Protein AF-A0A821DPU4-F1 (afdb_monomer_lite)

Secondary structure (DSSP, 8-state):
---TT--HHHHHHHHHHHHHHH-TT--HHHHHHHHHHHS-HHHHHHHHHH--SSHHHHHHHHHHHHHHHHHHHHHHTTTSSSSSS---------------

Foldseek 3Di:
DADPPHQLVVVLVVLLVVCCVVPVPDAQVVSVVSSLVPDDPQLNVQLVVVPDPGSVSSSVRSNVSVVVVVVVVVVVVVPPPPPPDDPPPPDDDDDDDDDD

Radius of gyration: 26.65 Å; chains: 1; bounding box: 71×39×68 Å

Organism: NCBI:txid392032

Structure (mmCIF, N/CA/C/O backbone):
data_AF-A0A821DPU4-F1
#
_entry.id   AF-A0A821DPU4-F1
#
loop_
_atom_site.group_PDB
_atom_site.id
_atom_site.type_symbol
_atom_site.label_atom_id
_atom_site.label_alt_id
_atom_site.label_comp_id
_atom_site.label_asym_id
_atom_site.label_entity_id
_atom_site.label_seq_id
_atom_site.pdbx_PDB_ins_code
_atom_site.Cartn_x
_atom_site.Cartn_y
_atom_site.Cartn_z
_atom_site.occupancy
_atom_site.B_iso_or_equiv
_atom_site.auth_seq_id
_atom_site.auth_comp_id
_atom_site.auth_asym_id
_atom_site.auth_atom_id
_atom_site.pdbx_PDB_model_num
ATOM 1 N N . GLN A 1 1 ? -8.098 -5.406 -5.291 1.00 72.38 1 GLN A N 1
ATOM 2 C CA . GLN A 1 1 ? -8.798 -4.582 -4.285 1.00 72.38 1 GLN A CA 1
ATOM 3 C C . GLN A 1 1 ? -8.564 -5.191 -2.917 1.00 72.38 1 GLN A C 1
ATOM 5 O O . GLN A 1 1 ? -8.569 -6.413 -2.822 1.00 72.38 1 GLN A O 1
ATOM 10 N N . GLN A 1 2 ? -8.335 -4.338 -1.922 1.00 77.75 2 GLN A N 1
ATOM 11 C CA . GLN A 1 2 ? -8.257 -4.647 -0.501 1.00 77.75 2 GLN A CA 1
ATOM 12 C C . GLN A 1 2 ? -9.609 -5.202 -0.049 1.00 77.75 2 GLN A C 1
ATOM 14 O O . GLN A 1 2 ? -10.659 -4.656 -0.401 1.00 77.75 2 GLN A O 1
ATOM 19 N N . ARG A 1 3 ? -9.599 -6.314 0.686 1.00 80.31 3 ARG A N 1
ATOM 20 C CA . ARG A 1 3 ? -10.829 -6.907 1.234 1.00 80.31 3 ARG A CA 1
ATOM 21 C C . ARG A 1 3 ? -11.318 -6.105 2.448 1.00 80.31 3 ARG A C 1
ATOM 23 O O . ARG A 1 3 ? -10.541 -5.390 3.066 1.00 80.31 3 ARG A O 1
ATOM 30 N N . ILE A 1 4 ? -12.601 -6.255 2.796 1.00 70.69 4 ILE A N 1
ATOM 31 C CA . ILE A 1 4 ? -13.296 -5.459 3.834 1.00 70.69 4 ILE A CA 1
ATOM 32 C C . ILE A 1 4 ? -12.568 -5.477 5.192 1.00 70.69 4 ILE A C 1
ATOM 34 O O . ILE A 1 4 ? -12.540 -4.453 5.863 1.00 70.69 4 ILE A O 1
ATOM 38 N N . ASP A 1 5 ? -11.913 -6.588 5.539 1.00 74.81 5 ASP A N 1
ATOM 39 C CA . ASP A 1 5 ? -11.181 -6.755 6.804 1.00 74.81 5 ASP A CA 1
ATOM 40 C C . ASP A 1 5 ? -9.682 -7.033 6.609 1.00 74.81 5 ASP A C 1
ATOM 42 O O . ASP A 1 5 ? -8.993 -7.450 7.540 1.00 74.81 5 ASP A O 1
ATOM 46 N N . GLU A 1 6 ? -9.163 -6.861 5.392 1.00 82.50 6 GLU A N 1
ATOM 47 C CA . GLU A 1 6 ? -7.749 -7.107 5.113 1.00 82.50 6 GLU A CA 1
ATOM 48 C C . GLU A 1 6 ? -6.904 -5.934 5.622 1.00 82.50 6 GLU A C 1
ATOM 50 O O . GLU A 1 6 ? -7.084 -4.805 5.145 1.00 82.50 6 GLU A O 1
ATOM 55 N N . PRO A 1 7 ? -5.957 -6.173 6.549 1.00 85.62 7 PRO A N 1
ATOM 56 C CA . PRO A 1 7 ? -5.053 -5.134 7.014 1.00 85.62 7 PRO A CA 1
ATOM 57 C C . PRO A 1 7 ? -4.263 -4.551 5.848 1.00 85.62 7 PRO A C 1
ATOM 59 O O . PRO A 1 7 ? -3.774 -5.289 4.987 1.00 85.62 7 PRO A O 1
ATOM 62 N N . VAL A 1 8 ? -4.034 -3.237 5.856 1.00 88.38 8 VAL A N 1
ATOM 63 C CA . VAL A 1 8 ? -3.320 -2.589 4.744 1.00 88.38 8 VAL A CA 1
ATOM 64 C C . VAL A 1 8 ? -1.910 -3.152 4.512 1.00 88.38 8 VAL A C 1
ATOM 66 O O . VAL A 1 8 ? -1.390 -3.120 3.399 1.00 88.38 8 VAL A O 1
ATOM 69 N N . ASN A 1 9 ? -1.304 -3.738 5.546 1.00 90.38 9 ASN A N 1
ATOM 70 C CA . ASN A 1 9 ? -0.026 -4.443 5.452 1.00 90.38 9 ASN A CA 1
ATOM 71 C C . ASN A 1 9 ? -0.056 -5.674 4.556 1.00 90.38 9 ASN A C 1
ATOM 73 O O . ASN A 1 9 ? 0.904 -5.916 3.820 1.00 90.38 9 ASN A O 1
ATOM 77 N N . GLU A 1 10 ? -1.117 -6.466 4.665 1.00 90.62 10 GLU A N 1
ATOM 78 C CA . GLU A 1 10 ? -1.268 -7.700 3.899 1.00 90.62 10 GLU A CA 1
ATOM 79 C C . GLU A 1 10 ? -1.520 -7.345 2.438 1.00 90.62 10 GLU A C 1
ATOM 81 O O . GLU A 1 10 ? -0.740 -7.751 1.573 1.00 90.62 10 GLU A O 1
ATOM 86 N N . TYR A 1 11 ? -2.458 -6.422 2.205 1.00 91.50 11 TYR A N 1
ATOM 87 C CA . TYR A 1 11 ? -2.730 -5.865 0.884 1.00 91.50 11 TYR A CA 1
ATOM 88 C C . TYR A 1 11 ? -1.463 -5.299 0.222 1.00 91.50 11 TYR A C 1
ATOM 90 O O . TYR A 1 11 ? -1.126 -5.656 -0.908 1.00 91.50 11 TYR A O 1
ATOM 98 N N . TYR A 1 12 ? -0.706 -4.457 0.934 1.00 93.62 12 TYR A N 1
ATOM 99 C CA . TYR A 1 12 ? 0.552 -3.900 0.434 1.00 93.62 12 TYR A CA 1
ATOM 100 C C . TYR A 1 12 ? 1.550 -4.993 0.042 1.00 93.62 12 TYR A C 1
ATOM 102 O O . TYR A 1 12 ? 2.147 -4.944 -1.034 1.00 93.62 12 TYR A O 1
ATOM 110 N N . THR A 1 13 ? 1.730 -5.989 0.910 1.00 93.81 13 THR A N 1
ATOM 111 C CA . THR A 1 13 ? 2.682 -7.079 0.679 1.00 93.81 13 THR A CA 1
ATOM 112 C C . THR A 1 13 ? 2.320 -7.877 -0.568 1.00 93.81 13 THR A C 1
ATOM 114 O O . THR A 1 13 ? 3.205 -8.234 -1.349 1.00 93.81 13 THR A O 1
ATOM 117 N N . ASP A 1 14 ? 1.034 -8.133 -0.778 1.00 93.00 14 ASP A N 1
ATOM 118 C CA . ASP A 1 14 ? 0.551 -8.878 -1.933 1.00 93.00 14 ASP A CA 1
ATOM 119 C C . ASP A 1 14 ? 0.717 -8.090 -3.232 1.00 93.00 14 ASP A C 1
ATOM 121 O O . ASP A 1 14 ? 1.230 -8.639 -4.210 1.00 93.00 14 ASP A O 1
ATOM 125 N N . ILE A 1 15 ? 0.420 -6.787 -3.233 1.00 92.94 15 ILE A N 1
ATOM 126 C CA . ILE A 1 15 ? 0.689 -5.930 -4.394 1.00 92.94 15 ILE A CA 1
ATOM 127 C C . ILE A 1 15 ? 2.190 -5.872 -4.700 1.00 92.94 15 ILE A C 1
ATOM 129 O O . ILE A 1 15 ? 2.573 -6.046 -5.853 1.00 92.94 15 ILE A O 1
ATOM 133 N N . MET A 1 16 ? 3.066 -5.721 -3.701 1.00 94.44 16 MET A N 1
ATOM 134 C CA . MET A 1 16 ? 4.518 -5.710 -3.936 1.00 94.44 16 MET A CA 1
ATOM 135 C C . MET A 1 16 ? 5.034 -7.030 -4.520 1.00 94.44 16 MET A C 1
ATOM 137 O O . MET A 1 16 ? 5.893 -7.020 -5.405 1.00 94.44 16 MET A O 1
ATOM 141 N N . LYS A 1 17 ? 4.508 -8.173 -4.060 1.00 94.88 17 LYS A N 1
ATOM 142 C CA . LYS A 1 17 ? 4.827 -9.485 -4.643 1.00 94.88 17 LYS A CA 1
ATOM 143 C C . LYS A 1 17 ? 4.367 -9.569 -6.095 1.00 94.88 17 LYS A C 1
ATOM 145 O O . LYS A 1 17 ? 5.141 -10.017 -6.935 1.00 94.88 17 LYS A O 1
ATOM 150 N N . LEU A 1 18 ? 3.145 -9.128 -6.393 1.00 93.62 18 LEU A N 1
ATOM 151 C CA . LEU A 1 18 ? 2.606 -9.130 -7.753 1.00 93.62 18 LEU A CA 1
ATOM 152 C C . LEU A 1 18 ? 3.416 -8.225 -8.680 1.00 93.62 18 LEU A C 1
ATOM 154 O O . LEU A 1 18 ? 3.810 -8.677 -9.752 1.00 93.62 18 LEU A O 1
ATOM 158 N N . CYS A 1 19 ? 3.745 -7.006 -8.245 1.00 93.25 19 CYS A N 1
ATOM 159 C CA . CYS A 1 19 ? 4.627 -6.107 -8.984 1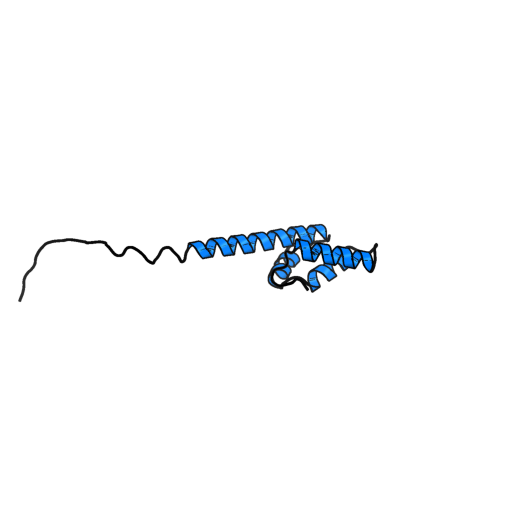.00 93.25 19 CYS A CA 1
ATOM 160 C C . CYS A 1 19 ? 5.948 -6.805 -9.312 1.00 93.25 19 CYS A C 1
ATOM 162 O O . CYS A 1 19 ? 6.324 -6.845 -10.472 1.00 93.25 19 CYS A O 1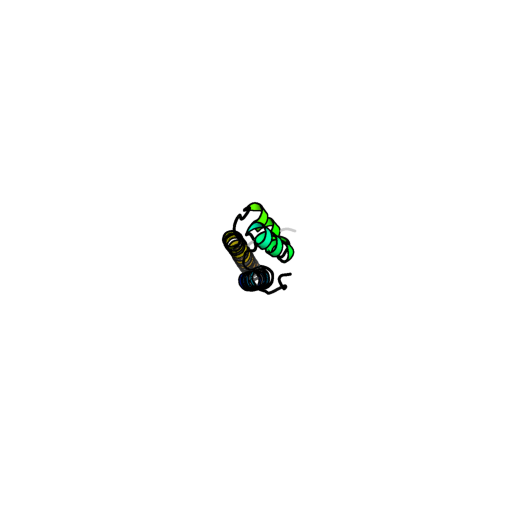
ATOM 164 N N . LYS A 1 20 ? 6.589 -7.454 -8.330 1.00 93.44 20 LYS A N 1
ATOM 165 C CA . LYS A 1 20 ? 7.852 -8.179 -8.535 1.00 93.44 20 LYS A CA 1
ATOM 166 C C . LYS A 1 20 ? 7.737 -9.373 -9.493 1.00 93.44 20 LYS A C 1
ATOM 168 O O . LYS A 1 20 ? 8.708 -9.691 -10.170 1.00 93.44 20 LYS A O 1
ATOM 173 N N . ILE A 1 21 ? 6.598 -10.068 -9.511 1.00 95.62 21 ILE A N 1
ATOM 174 C CA . ILE A 1 21 ? 6.354 -11.203 -10.418 1.00 95.62 21 ILE A CA 1
ATOM 175 C C . ILE A 1 21 ? 6.164 -10.716 -11.857 1.00 95.62 21 ILE A C 1
ATOM 177 O O . ILE A 1 21 ? 6.662 -11.352 -12.782 1.00 95.62 21 ILE A O 1
ATOM 181 N N . VAL A 1 22 ? 5.428 -9.618 -12.040 1.00 93.75 22 VAL A N 1
ATOM 182 C CA . VAL A 1 22 ? 5.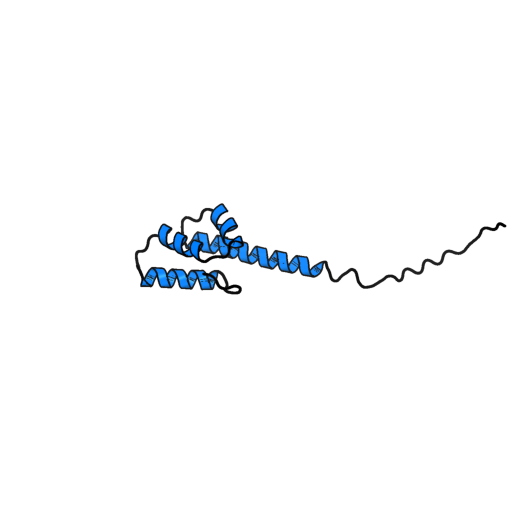125 -9.052 -13.361 1.00 93.75 22 VAL A CA 1
ATOM 183 C C . VAL A 1 22 ? 6.340 -8.331 -13.940 1.00 93.75 22 VAL A C 1
ATOM 185 O O . VAL A 1 22 ? 6.683 -8.546 -15.098 1.00 93.75 22 VAL A O 1
ATOM 188 N N . ASP A 1 23 ? 6.981 -7.493 -13.132 1.00 92.69 23 ASP A N 1
ATOM 189 C CA . ASP A 1 23 ? 8.153 -6.707 -13.495 1.00 92.69 23 ASP A CA 1
ATOM 190 C C . ASP A 1 23 ? 9.018 -6.437 -12.242 1.00 92.69 23 ASP A C 1
ATOM 192 O O . ASP A 1 23 ? 8.689 -5.577 -11.415 1.00 92.69 23 ASP A O 1
ATOM 196 N N . PRO A 1 24 ? 10.139 -7.164 -12.072 1.00 92.94 24 PRO A N 1
ATOM 197 C CA . PRO A 1 24 ? 11.056 -6.969 -10.952 1.00 92.94 24 PRO A CA 1
ATOM 198 C C . PRO A 1 24 ? 11.601 -5.540 -10.822 1.00 92.94 24 PRO A C 1
ATOM 200 O O . PRO A 1 24 ? 11.873 -5.108 -9.699 1.00 92.94 24 PRO A O 1
ATOM 203 N N . ASP A 1 25 ? 11.720 -4.819 -11.939 1.00 93.25 25 ASP A N 1
ATOM 204 C CA . ASP A 1 25 ? 12.293 -3.473 -12.020 1.00 93.25 25 ASP A CA 1
ATOM 205 C C . ASP A 1 25 ? 11.210 -2.387 -12.126 1.00 93.25 25 ASP A C 1
ATOM 207 O O . ASP A 1 25 ? 11.499 -1.228 -12.439 1.00 93.25 25 ASP A O 1
ATOM 211 N N . MET A 1 26 ? 9.957 -2.739 -11.807 1.00 93.44 26 MET A N 1
ATOM 212 C CA . MET A 1 26 ? 8.831 -1.815 -11.843 1.00 93.44 26 MET A CA 1
ATOM 213 C C . MET A 1 26 ? 9.133 -0.558 -11.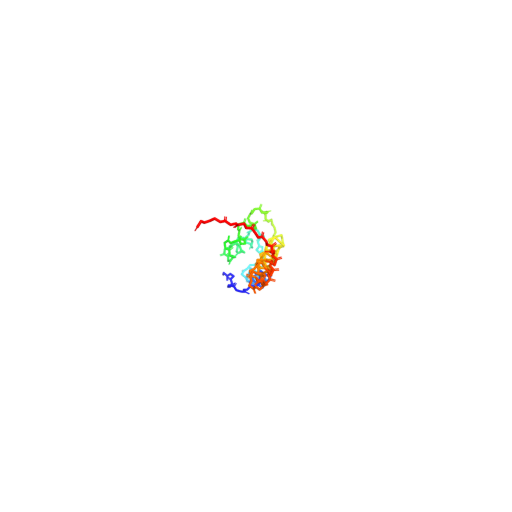022 1.00 93.44 26 MET A C 1
ATOM 215 O O . MET A 1 26 ? 9.481 -0.624 -9.837 1.00 93.44 26 MET A O 1
ATOM 219 N N . ILE A 1 27 ? 8.955 0.603 -11.647 1.00 94.69 27 ILE A N 1
ATOM 220 C CA . ILE A 1 27 ? 9.207 1.892 -11.007 1.00 94.69 27 ILE A CA 1
ATOM 221 C C . ILE A 1 27 ? 8.194 2.176 -9.894 1.00 94.69 27 ILE A C 1
ATOM 223 O O . ILE A 1 27 ? 7.036 1.754 -9.937 1.00 94.69 27 ILE A O 1
ATOM 227 N N . ASP A 1 28 ? 8.622 2.955 -8.906 1.00 93.25 28 ASP A N 1
ATOM 228 C CA . ASP A 1 28 ? 7.822 3.262 -7.718 1.00 93.25 28 ASP A CA 1
ATOM 229 C C . ASP A 1 28 ? 6.499 3.963 -8.038 1.00 93.25 28 ASP A C 1
ATOM 231 O O . ASP A 1 28 ? 5.487 3.671 -7.407 1.00 93.25 28 ASP A O 1
ATOM 235 N N . VAL A 1 29 ? 6.471 4.808 -9.071 1.00 93.50 29 VAL A N 1
ATOM 236 C CA . VAL A 1 29 ? 5.241 5.471 -9.532 1.00 93.50 29 VAL A CA 1
ATOM 237 C C . VAL A 1 29 ? 4.183 4.446 -9.954 1.00 93.50 29 VAL A C 1
ATOM 239 O O . VAL A 1 29 ? 3.028 4.556 -9.552 1.00 93.50 29 VAL A O 1
ATOM 242 N N . SER A 1 30 ? 4.574 3.417 -10.708 1.00 93.19 30 SER A N 1
ATOM 243 C CA . SER A 1 30 ? 3.664 2.354 -11.150 1.00 93.19 30 SER A CA 1
ATOM 244 C C . SER A 1 30 ? 3.215 1.468 -9.988 1.00 93.19 30 SER A C 1
ATOM 246 O O . SER A 1 30 ? 2.046 1.103 -9.900 1.00 93.19 30 SER A O 1
ATOM 248 N N . LYS A 1 31 ? 4.114 1.169 -9.043 1.00 93.56 31 LYS A N 1
ATOM 249 C CA . LYS A 1 31 ? 3.763 0.442 -7.812 1.00 93.56 31 LYS A CA 1
ATOM 250 C C . LYS A 1 31 ? 2.723 1.201 -6.985 1.00 93.56 31 LYS A C 1
ATOM 252 O O . LYS A 1 31 ? 1.763 0.604 -6.504 1.00 93.56 31 LYS A O 1
ATOM 257 N N . ILE A 1 32 ? 2.907 2.511 -6.830 1.00 93.50 32 ILE A N 1
ATOM 258 C CA . ILE A 1 32 ? 1.981 3.391 -6.112 1.00 93.50 32 ILE A CA 1
ATOM 259 C C . ILE A 1 32 ? 0.621 3.447 -6.818 1.00 93.50 32 ILE A C 1
ATOM 261 O O . ILE A 1 32 ? -0.411 3.365 -6.155 1.00 93.50 32 ILE A O 1
ATOM 265 N N . ASP A 1 33 ? 0.602 3.511 -8.149 1.00 92.56 33 ASP A N 1
ATOM 266 C CA . ASP A 1 33 ? -0.640 3.472 -8.926 1.00 92.56 33 ASP A CA 1
ATOM 267 C C . ASP A 1 33 ? -1.430 2.172 -8.684 1.00 92.56 33 ASP A C 1
ATOM 269 O O . ASP A 1 33 ? -2.629 2.205 -8.394 1.00 92.56 33 ASP A O 1
ATOM 273 N N . HIS A 1 34 ? -0.759 1.016 -8.682 1.00 92.44 34 HIS A N 1
ATOM 274 C CA . HIS A 1 34 ? -1.393 -0.259 -8.333 1.00 92.44 34 HIS A CA 1
ATOM 275 C C . HIS A 1 34 ? -1.930 -0.288 -6.900 1.00 92.44 34 HIS A C 1
ATOM 277 O O . HIS A 1 34 ? -3.011 -0.830 -6.654 1.00 92.44 34 HIS A O 1
ATOM 283 N N . LEU A 1 35 ? -1.207 0.313 -5.954 1.00 92.50 35 LEU A N 1
ATOM 284 C CA . LEU A 1 35 ? -1.651 0.413 -4.569 1.00 92.50 35 LEU A CA 1
ATOM 285 C C . LEU A 1 35 ? -2.935 1.251 -4.453 1.00 92.50 35 LEU A C 1
ATOM 287 O O . LEU A 1 35 ? -3.885 0.790 -3.814 1.00 92.50 35 LEU A O 1
ATOM 291 N N . TYR A 1 36 ? -3.015 2.402 -5.130 1.00 89.62 36 TYR A N 1
ATOM 292 C CA . TYR A 1 36 ? -4.207 3.261 -5.133 1.00 89.62 36 TYR A CA 1
ATOM 293 C C . TYR A 1 36 ? -5.448 2.591 -5.722 1.00 89.62 36 TYR A C 1
ATOM 295 O O . TYR A 1 36 ? -6.546 2.793 -5.208 1.00 89.62 36 TYR A O 1
ATOM 303 N N . HIS A 1 37 ? -5.293 1.767 -6.759 1.00 87.31 37 HIS A N 1
ATOM 304 C CA . HIS A 1 37 ? -6.423 1.106 -7.417 1.00 87.31 37 HIS A CA 1
ATOM 305 C C . HIS A 1 37 ? -7.192 0.130 -6.521 1.00 87.31 37 HIS A C 1
ATOM 307 O O . HIS A 1 37 ? -8.341 -0.207 -6.823 1.00 87.31 37 HIS A O 1
ATOM 313 N N . GLY A 1 38 ? -6.571 -0.381 -5.457 1.00 82.62 38 GLY A N 1
ATOM 314 C CA . GLY A 1 38 ? -7.197 -1.400 -4.628 1.00 82.62 38 GLY A CA 1
ATOM 315 C C . GLY A 1 38 ? -7.572 -0.983 -3.216 1.00 82.62 38 GLY A C 1
ATOM 316 O O . GLY A 1 38 ? -8.345 -1.722 -2.624 1.00 82.62 38 GLY A O 1
ATOM 317 N N . ILE A 1 39 ? -7.101 0.139 -2.678 1.00 86.25 39 ILE A N 1
ATOM 318 C CA . ILE A 1 39 ? -7.472 0.557 -1.315 1.00 86.25 39 ILE A CA 1
ATOM 319 C C . ILE A 1 39 ? -8.895 1.122 -1.226 1.00 86.25 39 ILE A C 1
ATOM 321 O O . ILE A 1 39 ? -9.505 1.516 -2.221 1.00 86.25 39 ILE A O 1
ATOM 325 N N . THR A 1 40 ? -9.428 1.181 -0.006 1.00 84.88 40 THR A N 1
ATOM 326 C CA . THR A 1 40 ? -10.740 1.779 0.270 1.00 84.88 40 THR A CA 1
ATOM 327 C C . THR A 1 40 ? -10.745 3.292 0.026 1.00 84.88 40 THR A C 1
ATOM 329 O O . THR A 1 40 ? -9.731 3.982 0.149 1.00 84.88 40 THR A O 1
ATOM 332 N N . SER A 1 41 ? -11.917 3.849 -0.296 1.00 82.62 41 SER A N 1
ATOM 333 C CA . SER A 1 41 ? -12.051 5.280 -0.606 1.00 82.62 41 SER A CA 1
ATOM 334 C C . SER A 1 41 ? -11.752 6.211 0.577 1.00 82.62 41 SER A C 1
ATOM 336 O O . SER A 1 41 ? -11.434 7.377 0.347 1.00 82.62 41 SER A O 1
ATOM 338 N N . SER A 1 42 ? -11.869 5.739 1.825 1.00 80.31 42 SER A N 1
ATOM 339 C CA . SER A 1 42 ? -11.477 6.507 3.017 1.00 80.31 42 SER A CA 1
ATOM 340 C C . SER A 1 42 ? -9.958 6.651 3.083 1.00 80.31 42 SER A C 1
ATOM 342 O O . SER A 1 42 ? -9.447 7.770 3.081 1.00 80.31 42 SER A O 1
ATOM 344 N N . LEU A 1 43 ? -9.246 5.525 3.009 1.00 84.25 43 LEU A N 1
ATOM 345 C CA . LEU A 1 43 ? -7.787 5.464 3.029 1.00 84.25 43 LEU A CA 1
ATOM 346 C C . LEU A 1 43 ? -7.176 6.224 1.847 1.00 84.25 43 LEU A C 1
ATOM 348 O O . LEU A 1 43 ? -6.205 6.960 1.999 1.00 84.25 43 LEU A O 1
ATOM 352 N N . MET A 1 44 ? -7.792 6.103 0.668 1.00 87.06 44 MET A N 1
ATOM 353 C CA . MET A 1 44 ? -7.343 6.769 -0.552 1.00 87.06 44 MET A CA 1
ATOM 354 C C . MET A 1 44 ? -7.280 8.287 -0.398 1.00 87.06 44 MET A C 1
ATOM 356 O O . MET A 1 44 ? -6.304 8.894 -0.828 1.00 87.06 44 MET A O 1
ATOM 360 N N . LYS A 1 45 ? -8.287 8.910 0.225 1.00 86.75 45 LYS A N 1
ATOM 361 C CA . LYS A 1 45 ? -8.316 10.369 0.411 1.00 86.75 45 LYS A CA 1
ATOM 362 C C . LYS A 1 45 ? -7.171 10.850 1.293 1.00 86.75 45 LYS A C 1
ATOM 364 O O . LYS A 1 45 ? -6.538 11.851 0.964 1.00 86.75 45 LYS A O 1
ATOM 369 N N . GLU A 1 46 ? -6.911 10.141 2.386 1.00 8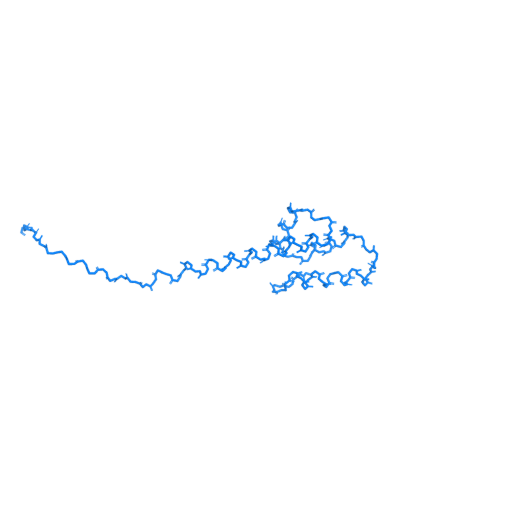6.81 46 GLU A N 1
ATOM 370 C CA . GLU A 1 46 ? -5.852 10.528 3.312 1.00 86.81 46 GLU A CA 1
ATOM 371 C C . GLU A 1 46 ? -4.470 10.315 2.696 1.00 86.81 46 GLU A C 1
ATOM 373 O O . GLU A 1 46 ? -3.633 11.216 2.717 1.00 86.81 46 GLU A O 1
ATOM 378 N N . VAL A 1 47 ? -4.239 9.158 2.077 1.00 88.62 47 VAL A N 1
ATOM 379 C CA . VAL A 1 47 ? -2.945 8.855 1.459 1.00 88.62 47 VAL A CA 1
ATOM 380 C C . VAL A 1 47 ? -2.661 9.805 0.289 1.00 88.62 47 VAL A C 1
ATOM 382 O O . VAL A 1 47 ? -1.547 10.319 0.183 1.00 88.62 47 VAL A O 1
ATOM 385 N N . LEU A 1 48 ? -3.670 10.143 -0.528 1.00 87.88 48 LEU A N 1
ATOM 386 C CA . LEU A 1 48 ? -3.531 11.155 -1.584 1.00 87.88 48 LEU A CA 1
ATOM 387 C C . LEU A 1 48 ? -3.152 12.532 -1.033 1.00 87.88 48 LEU A C 1
ATOM 389 O O . LEU A 1 48 ? -2.361 13.233 -1.661 1.00 87.88 48 LEU A O 1
ATOM 393 N N . ARG A 1 49 ? -3.677 12.921 0.136 1.00 88.62 49 ARG A N 1
ATOM 394 C CA . ARG A 1 49 ? -3.347 14.203 0.779 1.00 88.62 49 ARG A CA 1
ATOM 395 C C . ARG A 1 49 ? -1.869 14.296 1.158 1.00 88.62 49 ARG A C 1
ATOM 397 O O . ARG A 1 49 ? -1.304 15.384 1.103 1.00 88.62 49 ARG A O 1
ATOM 404 N N . GLN A 1 50 ? -1.259 13.174 1.532 1.00 89.19 50 GLN A N 1
ATOM 405 C CA . GLN A 1 50 ? 0.147 13.104 1.939 1.00 89.19 50 GLN A CA 1
ATOM 406 C C . GLN A 1 50 ? 1.114 12.959 0.752 1.00 89.19 50 GLN A C 1
ATOM 408 O O . GLN A 1 50 ? 2.312 13.188 0.900 1.00 89.19 50 GLN A O 1
ATOM 413 N N . THR A 1 51 ? 0.616 12.634 -0.447 1.00 90.62 51 THR A N 1
ATOM 414 C CA . THR A 1 51 ? 1.402 12.552 -1.695 1.00 90.62 51 THR A CA 1
ATOM 415 C C . THR A 1 51 ? 2.667 11.672 -1.597 1.00 90.62 51 THR A C 1
ATOM 417 O O . THR A 1 51 ? 3.774 12.166 -1.829 1.00 90.62 51 THR A O 1
ATOM 420 N N . PRO A 1 52 ? 2.541 10.369 -1.271 1.00 90.94 52 PRO A N 1
ATOM 421 C CA . PRO A 1 52 ? 3.685 9.465 -1.194 1.00 90.94 52 PRO A CA 1
ATOM 422 C C . PRO A 1 52 ? 4.414 9.357 -2.537 1.00 90.94 52 PRO A C 1
ATOM 424 O O . PRO A 1 52 ? 3.796 9.220 -3.595 1.00 90.94 52 PRO A O 1
ATOM 427 N N . ARG A 1 53 ? 5.744 9.388 -2.478 1.00 92.44 53 ARG A N 1
ATOM 428 C CA . ARG A 1 53 ? 6.663 9.229 -3.612 1.00 92.44 53 ARG A CA 1
ATOM 429 C C . ARG A 1 53 ? 7.258 7.834 -3.694 1.00 92.44 53 ARG A C 1
ATOM 431 O O . ARG A 1 53 ? 7.767 7.459 -4.746 1.00 92.44 53 ARG A O 1
ATOM 438 N N . THR A 1 54 ? 7.188 7.079 -2.603 1.00 93.56 54 THR A N 1
ATOM 439 C CA . THR A 1 54 ? 7.646 5.691 -2.547 1.00 93.56 54 THR A CA 1
ATOM 440 C C . THR A 1 54 ? 6.538 4.765 -2.032 1.00 93.56 54 THR A C 1
ATOM 442 O O . THR A 1 54 ? 5.663 5.200 -1.275 1.00 93.56 54 THR A O 1
ATOM 445 N N . PRO A 1 55 ? 6.572 3.464 -2.376 1.00 91.81 55 PRO A N 1
ATOM 446 C CA . PRO A 1 55 ? 5.663 2.474 -1.800 1.00 91.81 55 PRO A CA 1
ATOM 447 C C . PRO A 1 55 ? 5.750 2.404 -0.265 1.00 91.81 55 PRO A C 1
ATOM 449 O O . PRO A 1 55 ? 4.749 2.171 0.409 1.00 91.81 55 PRO A O 1
ATOM 452 N N . ALA A 1 56 ? 6.932 2.655 0.306 1.00 92.50 56 ALA A N 1
ATOM 453 C CA . ALA A 1 56 ? 7.124 2.673 1.753 1.00 92.50 56 ALA A CA 1
ATOM 454 C C . ALA A 1 56 ? 6.385 3.844 2.425 1.00 92.50 56 ALA A C 1
ATOM 456 O O . ALA A 1 56 ? 5.704 3.634 3.426 1.00 92.50 56 ALA A O 1
ATOM 457 N N . GLU A 1 57 ? 6.461 5.048 1.848 1.00 92.44 57 GLU A N 1
ATOM 458 C CA . GLU A 1 57 ? 5.704 6.216 2.326 1.00 92.44 57 GLU A CA 1
ATOM 459 C C . GLU A 1 57 ? 4.195 5.976 2.228 1.00 92.44 57 GLU A C 1
ATOM 461 O O . GLU A 1 57 ? 3.454 6.279 3.162 1.00 92.44 57 GLU A O 1
ATOM 466 N N . PHE A 1 58 ? 3.738 5.359 1.131 1.00 93.25 58 PHE A N 1
ATOM 467 C CA . PHE A 1 58 ? 2.339 4.954 0.991 1.00 93.25 58 PHE A CA 1
ATOM 468 C C . PHE A 1 58 ? 1.904 4.069 2.166 1.00 93.25 58 PHE A C 1
ATOM 470 O O . PHE A 1 58 ? 0.872 4.326 2.785 1.00 93.25 58 PHE A O 1
ATOM 477 N N . LEU A 1 59 ? 2.701 3.045 2.496 1.00 93.12 59 LEU A N 1
ATOM 478 C CA . LEU A 1 59 ? 2.391 2.120 3.582 1.00 93.12 59 LEU A CA 1
ATOM 479 C C . LEU A 1 59 ? 2.338 2.826 4.941 1.00 93.12 59 LEU A C 1
ATOM 481 O O . LEU A 1 59 ? 1.463 2.530 5.753 1.00 93.12 59 LEU A O 1
ATOM 485 N N . GLU A 1 60 ? 3.262 3.748 5.196 1.00 92.62 60 GLU A N 1
ATOM 486 C CA . GLU A 1 60 ? 3.300 4.514 6.440 1.00 92.62 60 GLU A CA 1
ATOM 487 C C . GLU A 1 60 ? 2.026 5.348 6.628 1.00 92.62 60 GLU A C 1
ATOM 489 O O . GLU A 1 60 ? 1.375 5.265 7.674 1.00 92.62 60 GLU A O 1
ATOM 494 N N . TYR A 1 61 ? 1.629 6.104 5.603 1.00 92.25 61 TYR A N 1
ATOM 495 C CA . TYR A 1 61 ? 0.430 6.942 5.658 1.00 92.25 61 TYR A CA 1
ATOM 496 C C . TYR A 1 61 ? -0.837 6.108 5.799 1.00 92.25 61 TYR A C 1
ATOM 498 O O . TYR A 1 61 ? -1.705 6.426 6.612 1.00 92.25 61 TYR A O 1
ATOM 506 N N . ALA A 1 62 ? -0.908 4.999 5.071 1.00 89.62 62 ALA A N 1
ATOM 507 C CA . ALA 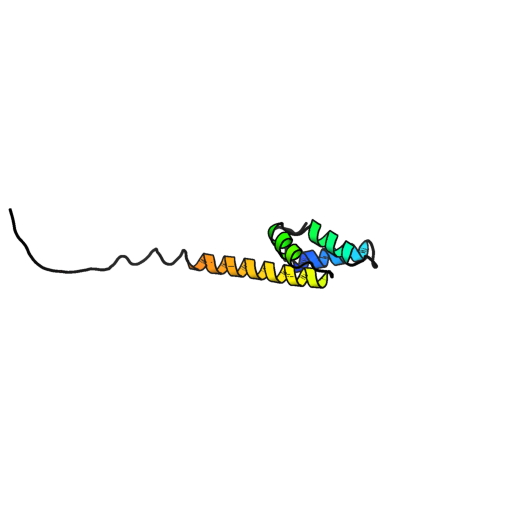A 1 62 ? -2.049 4.109 5.123 1.00 89.62 62 ALA A CA 1
ATOM 508 C C . ALA A 1 62 ? -2.194 3.428 6.499 1.00 89.62 62 ALA A C 1
ATOM 510 O O . ALA A 1 62 ? -3.292 3.371 7.047 1.00 89.62 62 ALA A O 1
ATOM 511 N N . ARG A 1 63 ? -1.089 2.987 7.120 1.00 90.69 63 ARG A N 1
ATOM 512 C CA . ARG A 1 63 ? -1.095 2.446 8.495 1.00 90.69 63 ARG A CA 1
ATOM 513 C C . ARG A 1 63 ? -1.561 3.467 9.519 1.00 90.69 63 ARG A C 1
ATOM 515 O O . ARG A 1 63 ? -2.279 3.120 10.459 1.00 90.69 63 ARG A O 1
ATOM 522 N N . LYS A 1 64 ? -1.099 4.710 9.377 1.00 88.06 64 LYS A N 1
ATOM 523 C CA . LYS A 1 64 ? -1.459 5.792 10.290 1.00 88.06 64 LYS A CA 1
ATOM 524 C C . LYS A 1 64 ? -2.964 6.031 10.260 1.00 88.06 64 LYS A C 1
ATOM 526 O O . LYS A 1 64 ? -3.571 6.088 11.324 1.00 88.06 64 LYS A O 1
ATOM 531 N N . GLU A 1 65 ? -3.554 6.091 9.072 1.00 87.06 65 GLU A N 1
ATOM 532 C CA . GLU A 1 65 ? -4.996 6.284 8.922 1.00 87.06 65 GLU A CA 1
ATOM 533 C C . GLU A 1 65 ? -5.803 5.081 9.434 1.00 87.06 65 GLU A C 1
ATOM 535 O O . GLU A 1 65 ? -6.736 5.263 10.209 1.00 87.06 65 GLU A O 1
ATOM 540 N N . GLU A 1 66 ? -5.394 3.847 9.118 1.00 84.56 66 GLU A N 1
ATOM 541 C CA . GLU A 1 66 ? -6.047 2.629 9.636 1.00 84.56 66 GLU A CA 1
ATOM 542 C C . GLU A 1 66 ? -6.007 2.560 11.177 1.00 84.56 66 GLU A C 1
ATOM 544 O O . GLU A 1 66 ? -6.962 2.128 11.826 1.00 84.56 66 GLU A O 1
ATOM 549 N N . THR A 1 67 ? -4.912 3.022 11.788 1.00 84.94 67 THR A N 1
ATOM 550 C CA . THR A 1 67 ? -4.782 3.096 13.252 1.00 84.94 67 THR A CA 1
ATOM 551 C C . THR A 1 67 ? -5.701 4.166 13.840 1.00 84.94 67 THR A C 1
ATOM 553 O O . THR A 1 67 ? -6.340 3.928 14.866 1.00 84.94 67 THR A O 1
ATOM 556 N N . LEU A 1 68 ? -5.780 5.338 13.203 1.00 81.19 68 LEU A N 1
ATOM 557 C CA . LEU A 1 68 ? -6.648 6.433 13.639 1.00 81.19 68 LEU A CA 1
ATOM 558 C C . LEU A 1 68 ? -8.125 6.034 13.578 1.00 81.19 68 LEU A C 1
ATOM 560 O O . LEU A 1 68 ? -8.837 6.242 14.558 1.00 81.19 68 LEU A O 1
ATOM 564 N N . ASP A 1 69 ? -8.559 5.394 12.494 1.00 78.50 69 ASP A N 1
ATOM 565 C CA . ASP A 1 69 ? -9.939 4.930 12.321 1.00 78.50 69 ASP A CA 1
ATOM 566 C C . ASP A 1 69 ? -10.350 3.955 13.443 1.00 78.50 69 ASP A C 1
ATOM 568 O O . ASP A 1 69 ? -11.375 4.125 14.112 1.00 78.50 69 ASP A O 1
ATOM 572 N N . ARG A 1 70 ? -9.473 2.999 13.784 1.00 76.12 70 ARG A N 1
ATOM 573 C CA . ARG A 1 70 ? -9.689 2.067 14.908 1.00 76.12 70 ARG A CA 1
ATOM 574 C C . ARG A 1 70 ? -9.790 2.770 16.264 1.00 76.12 70 ARG A C 1
ATOM 576 O O . ARG A 1 70 ? -10.629 2.400 17.091 1.00 76.12 70 ARG A O 1
ATOM 583 N N . LEU A 1 71 ? -8.951 3.776 16.515 1.00 73.50 71 LEU A N 1
ATOM 584 C CA . LEU A 1 71 ? -8.972 4.535 17.771 1.00 73.50 71 LEU A CA 1
ATOM 585 C C . LEU A 1 71 ? -10.249 5.374 17.909 1.00 73.50 71 LEU A C 1
ATOM 587 O O . LEU A 1 71 ? -10.842 5.402 18.988 1.00 73.50 71 LEU A O 1
ATOM 591 N N . VAL A 1 72 ? -10.705 6.002 16.822 1.00 68.00 72 VAL A N 1
ATOM 592 C CA . VAL A 1 72 ? -11.965 6.762 16.785 1.00 68.00 72 VAL A CA 1
ATOM 593 C C . VAL A 1 72 ? -13.159 5.842 17.042 1.00 68.00 72 VAL A C 1
ATOM 595 O O . VAL A 1 72 ? -14.020 6.159 17.857 1.00 68.00 72 VAL A O 1
ATOM 598 N N . THR A 1 73 ? -13.182 4.657 16.434 1.00 60.50 73 THR A N 1
ATOM 599 C CA . THR A 1 73 ? -14.279 3.697 16.641 1.00 60.50 73 THR A CA 1
ATOM 600 C C . THR A 1 73 ? -14.351 3.206 18.096 1.00 60.50 73 THR A C 1
ATOM 602 O O . THR A 1 73 ? -15.428 2.961 18.637 1.00 60.50 73 THR A O 1
ATOM 605 N N . THR A 1 74 ? -13.203 3.099 18.771 1.00 60.16 74 THR A N 1
ATOM 606 C CA . THR A 1 74 ? -13.136 2.640 20.167 1.00 60.16 74 THR A CA 1
ATOM 607 C C . THR A 1 74 ? -13.602 3.714 21.160 1.00 60.16 74 THR A C 1
ATOM 609 O O . THR A 1 74 ? -14.173 3.368 22.194 1.00 60.16 74 THR A O 1
ATOM 612 N N . SER A 1 75 ? -13.415 5.006 20.858 1.00 54.22 75 SER A N 1
ATOM 613 C CA . SER A 1 75 ? -13.869 6.100 21.733 1.00 54.22 75 SER A CA 1
ATOM 614 C C . SER A 1 75 ? -15.381 6.342 21.657 1.00 54.22 75 SER A C 1
ATOM 616 O O . SER A 1 75 ? -15.995 6.647 22.677 1.00 54.22 75 SER A O 1
ATOM 618 N N . VAL A 1 76 ? -16.003 6.128 20.491 1.00 53.81 76 VAL A N 1
ATOM 619 C CA . VAL A 1 76 ? -17.462 6.265 20.307 1.00 53.81 76 VAL A CA 1
ATOM 620 C C . VAL A 1 76 ? -18.235 5.184 21.078 1.00 53.81 76 VAL A C 1
ATOM 622 O O . VAL A 1 76 ? -19.285 5.457 21.655 1.00 53.81 76 VAL A O 1
ATOM 625 N N . ASN A 1 77 ? -17.680 3.977 21.204 1.00 48.66 77 ASN A N 1
ATOM 626 C CA . ASN A 1 77 ? -18.326 2.881 21.936 1.00 48.66 77 ASN A CA 1
ATOM 627 C C . ASN A 1 77 ? -18.325 3.052 23.472 1.00 48.66 77 ASN A C 1
ATOM 629 O O . ASN A 1 77 ? -18.970 2.269 24.167 1.00 48.66 77 ASN A O 1
ATOM 633 N N . GLN A 1 78 ? -17.627 4.053 24.028 1.00 44.91 78 GLN A N 1
ATOM 634 C CA . GLN A 1 78 ? -17.622 4.325 25.475 1.00 44.91 78 GLN A CA 1
ATOM 635 C C . GLN A 1 78 ? -18.650 5.380 25.915 1.00 44.91 78 GLN A C 1
ATOM 637 O O . GLN A 1 78 ? -18.922 5.486 27.111 1.00 44.91 78 GLN A O 1
ATOM 642 N N . THR A 1 79 ? -19.265 6.127 24.992 1.00 47.38 79 THR A N 1
ATOM 643 C CA . THR A 1 79 ? -20.215 7.201 25.344 1.00 47.38 79 THR A CA 1
ATOM 644 C C . THR A 1 79 ? -21.687 6.787 25.359 1.00 47.38 79 THR A C 1
ATOM 646 O O . THR A 1 79 ? -22.489 7.501 25.953 1.00 47.38 79 THR A O 1
ATOM 649 N N . ASP A 1 80 ? -22.048 5.614 24.828 1.00 47.69 80 ASP A N 1
ATOM 650 C CA . ASP A 1 80 ? -23.454 5.165 24.785 1.00 47.69 80 ASP A CA 1
ATOM 651 C C . ASP A 1 80 ? -23.879 4.256 25.953 1.00 47.69 80 ASP A C 1
ATOM 653 O O . ASP A 1 80 ? -25.061 3.957 26.109 1.00 47.69 80 ASP A O 1
ATOM 657 N N . SER A 1 81 ? -22.957 3.850 26.835 1.00 46.44 81 SER A N 1
ATOM 658 C CA . SER A 1 81 ? -23.269 2.914 27.931 1.00 46.44 81 SER A CA 1
ATOM 659 C C . SER A 1 81 ? -23.396 3.555 29.324 1.00 46.44 81 SER A C 1
ATOM 661 O O . SER A 1 81 ? -23.453 2.827 30.316 1.00 46.44 81 SER A O 1
ATOM 663 N N . ALA A 1 82 ? -23.452 4.889 29.435 1.00 48.16 82 ALA A N 1
ATOM 664 C CA . ALA A 1 82 ? -23.491 5.588 30.730 1.00 48.16 82 ALA A CA 1
ATOM 665 C C . ALA A 1 82 ? -24.825 6.291 31.080 1.00 48.16 82 ALA A C 1
ATOM 667 O O . ALA A 1 82 ? -24.915 6.884 32.151 1.00 48.16 82 ALA A O 1
ATOM 668 N N . ILE A 1 83 ? -25.877 6.224 30.244 1.00 52.81 83 ILE A N 1
ATOM 669 C CA . ILE A 1 83 ? -27.160 6.937 30.501 1.00 52.81 83 ILE A CA 1
ATOM 670 C C . ILE A 1 83 ? -28.338 5.989 30.819 1.00 52.81 83 ILE A C 1
ATOM 672 O O . ILE A 1 83 ? -29.496 6.393 30.823 1.00 52.81 83 ILE A O 1
ATOM 676 N N . VAL A 1 84 ? -28.087 4.723 31.170 1.00 51.56 84 VAL A N 1
ATOM 677 C CA . VAL A 1 84 ? -29.150 3.829 31.676 1.00 51.56 84 VAL A CA 1
ATOM 678 C C . VAL A 1 84 ? -28.774 3.301 33.051 1.00 51.56 84 VAL A C 1
ATOM 680 O O . VAL A 1 84 ? -28.347 2.166 33.223 1.00 51.56 84 VAL A O 1
ATOM 683 N N . GLY A 1 85 ? -28.933 4.155 34.055 1.00 48.69 85 GLY A N 1
ATOM 684 C CA . GLY A 1 85 ? -28.842 3.739 35.447 1.00 48.69 85 GLY A CA 1
ATOM 685 C C . GLY A 1 85 ? -28.436 4.880 36.356 1.00 48.69 85 GLY A C 1
ATOM 686 O O . GLY A 1 85 ? -27.250 5.111 36.545 1.00 48.69 85 GLY A O 1
ATOM 687 N N . THR A 1 86 ? -29.430 5.586 36.900 1.00 43.19 86 THR A N 1
ATOM 688 C CA . THR A 1 86 ? -29.561 6.018 38.313 1.00 43.19 86 THR A CA 1
ATOM 689 C C . THR A 1 86 ? -30.459 7.261 38.375 1.00 43.19 86 THR A C 1
ATOM 691 O O . THR A 1 86 ? -30.017 8.363 38.683 1.00 43.19 86 THR A O 1
ATOM 694 N N . ALA A 1 87 ? -31.758 7.098 38.109 1.00 47.88 87 ALA A N 1
ATOM 695 C CA . ALA A 1 87 ? -32.760 8.047 38.594 1.00 47.88 87 ALA A CA 1
ATOM 696 C C . ALA A 1 87 ? -33.239 7.567 39.971 1.00 47.88 87 ALA A C 1
ATOM 698 O O . ALA A 1 87 ? -34.288 6.947 40.109 1.00 47.88 87 ALA A O 1
ATOM 699 N N . ALA A 1 88 ? -32.422 7.808 40.995 1.00 49.66 88 ALA A N 1
ATOM 700 C CA . ALA A 1 88 ? -32.799 7.629 42.393 1.00 49.66 88 ALA A CA 1
ATOM 701 C C . ALA A 1 88 ? -32.287 8.812 43.221 1.00 49.66 88 ALA A C 1
ATOM 703 O O . ALA A 1 88 ? -31.546 8.642 44.183 1.00 49.66 88 ALA A O 1
ATOM 704 N N . PHE A 1 89 ? -32.690 10.030 42.853 1.00 44.56 89 PHE A N 1
ATOM 705 C CA . PHE A 1 89 ? -32.603 11.166 43.766 1.00 44.56 89 PHE A CA 1
ATOM 706 C C . PHE A 1 89 ? -33.960 11.346 44.449 1.00 44.56 89 PHE A C 1
ATOM 708 O O . PHE A 1 89 ? -34.861 12.020 43.956 1.00 44.56 89 PHE A O 1
ATOM 715 N N . LYS A 1 90 ? -34.106 10.688 45.606 1.00 48.03 90 LYS A N 1
ATOM 716 C CA . LYS A 1 90 ? -35.094 11.059 46.624 1.00 48.03 90 LYS A CA 1
ATOM 717 C C . LYS A 1 90 ? -34.754 12.474 47.082 1.00 48.03 90 LYS A C 1
ATOM 719 O O . LYS A 1 90 ? -33.822 12.647 47.861 1.00 48.03 90 LYS A O 1
ATOM 724 N N . ASN A 1 91 ? -35.516 13.464 46.630 1.00 37.44 91 ASN A N 1
ATOM 725 C CA . ASN A 1 91 ? -35.523 14.770 47.272 1.00 37.44 91 ASN A CA 1
ATOM 726 C C . ASN A 1 91 ? -36.757 14.850 48.174 1.00 37.44 91 ASN A C 1
ATOM 728 O O . ASN A 1 91 ? -37.865 15.146 47.735 1.00 37.44 91 ASN A O 1
ATOM 732 N N . THR A 1 92 ? -36.554 14.513 49.446 1.00 44.22 92 THR A N 1
ATOM 733 C CA . THR A 1 92 ? -37.472 14.864 50.527 1.00 44.22 92 THR A CA 1
ATOM 734 C C . THR A 1 92 ? -37.273 16.346 50.822 1.00 44.22 92 THR A C 1
ATOM 736 O O . THR A 1 92 ? -36.266 16.714 51.419 1.00 44.22 92 THR A O 1
ATOM 739 N N . PHE A 1 93 ? -38.236 17.186 50.454 1.00 39.38 93 PHE A N 1
ATOM 740 C CA . PHE A 1 93 ? -38.411 18.496 51.077 1.00 39.38 93 PHE A CA 1
ATOM 741 C C . PHE A 1 93 ? -39.843 18.597 51.597 1.00 39.38 93 PHE A C 1
ATOM 743 O O . PHE A 1 93 ? -40.811 18.570 50.842 1.00 39.38 93 PHE A O 1
ATOM 750 N N . HIS A 1 94 ? -39.953 18.641 52.923 1.00 41.34 94 HIS A N 1
ATOM 751 C CA . HIS A 1 94 ? -41.156 19.040 53.639 1.00 41.34 94 HIS A CA 1
ATOM 752 C C . HIS A 1 94 ? -41.313 20.565 53.559 1.00 41.34 94 HIS A C 1
ATOM 754 O O . HIS A 1 94 ? -40.359 21.287 53.844 1.00 41.34 94 HIS A O 1
ATOM 760 N N . SER A 1 95 ? -42.532 21.007 53.237 1.00 40.88 95 SER A N 1
ATOM 761 C CA . SER A 1 95 ? -43.357 21.952 54.018 1.00 40.88 95 SER A CA 1
ATOM 762 C C . SER A 1 95 ? -44.042 23.050 53.199 1.00 40.88 95 SER A C 1
ATOM 764 O O . SER A 1 95 ? -43.389 23.893 52.596 1.00 40.88 95 SER A O 1
ATOM 766 N N . ASN A 1 96 ? -45.370 23.058 53.377 1.00 41.69 96 ASN A N 1
ATOM 767 C CA . ASN A 1 96 ? -46.315 24.178 53.456 1.00 41.69 96 ASN A CA 1
ATOM 768 C C . ASN A 1 96 ? -46.517 25.087 52.232 1.00 41.69 96 ASN A C 1
ATOM 770 O O . ASN A 1 96 ? -45.617 25.812 51.831 1.00 41.69 96 ASN A O 1
ATOM 774 N N . VAL A 1 97 ? -47.771 25.193 51.771 1.00 38.09 97 VAL A N 1
ATOM 775 C CA . VAL A 1 97 ? -48.673 26.339 52.036 1.00 38.09 97 VAL A CA 1
ATOM 776 C C . VAL A 1 97 ? -50.071 26.051 51.448 1.00 38.09 97 VAL A C 1
ATOM 778 O O . VAL A 1 97 ? -50.217 25.278 50.508 1.00 38.09 97 VAL A O 1
ATOM 781 N N . ALA A 1 98 ? -51.076 26.620 52.116 1.00 40.56 98 ALA A N 1
ATOM 782 C CA . ALA A 1 98 ? -52.525 26.471 51.992 1.00 40.56 98 ALA A CA 1
ATOM 783 C C . ALA A 1 98 ? -53.184 27.144 50.760 1.00 40.56 98 ALA A C 1
ATOM 785 O O . ALA A 1 98 ? -52.504 27.823 49.995 1.00 40.56 98 ALA A O 1
ATOM 786 N N . MET A 1 99 ? -54.531 27.056 50.742 1.00 36.88 99 MET A N 1
ATOM 787 C CA . MET A 1 99 ? -55.560 27.754 49.932 1.00 36.88 99 MET A CA 1
ATOM 788 C C . MET A 1 99 ? -55.976 26.985 48.664 1.00 36.88 99 MET A C 1
ATOM 790 O O . MET A 1 99 ? -55.116 26.608 47.877 1.00 36.88 99 MET A O 1
ATOM 794 N N . ASP A 1 100 ? -57.247 26.647 48.424 1.00 38.62 100 ASP A N 1
ATOM 795 C CA . ASP A 1 100 ? -58.554 27.193 48.858 1.00 38.62 100 ASP A CA 1
ATOM 796 C C . ASP A 1 100 ? -59.577 26.038 49.004 1.00 38.62 100 ASP A C 1
ATOM 798 O O . ASP A 1 100 ? -59.495 25.086 48.187 1.00 38.62 100 ASP A O 1
#

Sequence (100 aa):
QQRIDEPVNEYYTDIMKLCKIVDPDMIDVSKIDHLYHGITSSLMKEVLRQTPRTPAEFLEYARKEETLDRLVTTSVNQTDSAIVGTAAFKNTFHSNVAMD

pLDDT: mean 76.57, std 19.9, range [36.88, 95.62]